Protein AF-A0AAA9ZYE4-F1 (afdb_monomer_lite)

Radius of gyration: 17.02 Å; chains: 1; bounding box: 36×36×62 Å

Foldseek 3Di:
DDPPPDDDDFAWAWEAEDEPDPLLDADRDTDTDGQQDDLVNVQLVSLVRCVVVVRPCRPVWRKFKDFPNHTDHGGNNVVCVVVVNDSHDYTYIYIDTPDDDPPPPPPPPDD

Structure (mmCIF, N/CA/C/O backbone):
data_AF-A0AAA9ZYE4-F1
#
_entry.id   AF-A0AAA9ZYE4-F1
#
loop_
_atom_site.group_PDB
_atom_site.id
_atom_site.type_symbol
_atom_site.label_atom_id
_atom_site.label_alt_id
_atom_site.label_comp_id
_atom_site.label_asym_id
_atom_site.label_entity_id
_atom_site.label_seq_id
_atom_site.pdbx_PDB_ins_code
_atom_site.Cartn_x
_atom_site.Cartn_y
_atom_site.Cartn_z
_atom_site.occupancy
_atom_site.B_iso_or_equiv
_atom_site.auth_seq_id
_atom_site.auth_comp_id
_atom_site.auth_asym_id
_atom_site.auth_atom_id
_atom_site.pdbx_PDB_model_num
ATOM 1 N N . MET A 1 1 ? 12.486 22.360 12.142 1.00 38.50 1 MET A N 1
ATOM 2 C CA . MET A 1 1 ? 11.360 22.235 11.194 1.00 38.50 1 MET A CA 1
ATOM 3 C C . MET A 1 1 ? 10.386 21.226 11.770 1.00 38.50 1 MET A C 1
ATOM 5 O O . MET A 1 1 ? 10.748 20.070 11.938 1.00 38.50 1 MET A O 1
ATOM 9 N N . SER A 1 2 ? 9.221 21.695 12.203 1.00 37.44 2 SER A N 1
ATOM 10 C CA . SER A 1 2 ? 8.264 20.922 12.996 1.00 37.44 2 SER A CA 1
ATOM 11 C C . SER A 1 2 ? 7.442 20.014 12.088 1.00 37.44 2 SER A C 1
ATOM 13 O O . SER A 1 2 ? 6.568 20.496 11.366 1.00 37.44 2 SER A O 1
ATOM 15 N N . LEU A 1 3 ? 7.706 18.707 12.114 1.00 44.75 3 LEU A N 1
ATOM 16 C CA . LEU A 1 3 ? 6.816 17.744 11.479 1.00 44.75 3 LEU A CA 1
ATOM 17 C C . LEU A 1 3 ? 5.575 17.616 12.369 1.00 44.75 3 LEU A C 1
ATOM 19 O O . LEU A 1 3 ? 5.619 17.039 13.454 1.00 44.75 3 LEU A O 1
ATOM 23 N N . LYS A 1 4 ? 4.486 18.255 11.941 1.00 36.88 4 LYS A N 1
ATOM 24 C CA . LYS A 1 4 ? 3.171 18.195 12.580 1.00 36.88 4 LYS A CA 1
ATOM 25 C C . LYS A 1 4 ? 2.631 16.764 12.507 1.00 36.88 4 LYS A C 1
ATOM 27 O O . LYS A 1 4 ? 1.947 16.411 11.552 1.00 36.88 4 LYS A O 1
ATOM 32 N N . ILE A 1 5 ? 2.909 15.952 13.520 1.00 45.00 5 ILE A N 1
ATOM 33 C CA . ILE A 1 5 ? 2.198 14.690 13.746 1.00 45.00 5 ILE A CA 1
ATOM 34 C C . ILE A 1 5 ? 0.881 15.071 14.436 1.00 45.00 5 ILE A C 1
ATOM 36 O O . ILE A 1 5 ? 0.835 15.257 15.649 1.00 45.00 5 ILE A O 1
ATOM 40 N N . THR A 1 6 ? -0.169 15.326 13.654 1.00 43.59 6 THR A N 1
ATOM 41 C CA . THR A 1 6 ? -1.481 15.756 14.170 1.00 43.59 6 THR A CA 1
ATOM 42 C C . THR A 1 6 ? -2.488 14.621 13.980 1.00 43.59 6 THR A C 1
ATOM 44 O O . THR A 1 6 ? -2.659 14.175 12.852 1.00 43.59 6 THR A O 1
ATOM 47 N N . GLY A 1 7 ? -3.152 14.207 15.071 1.00 42.19 7 GLY A N 1
ATOM 48 C CA . GLY A 1 7 ? -4.237 13.203 15.140 1.00 42.19 7 GLY A CA 1
ATOM 49 C C . GLY A 1 7 ? -3.749 11.888 15.759 1.00 42.19 7 GLY A C 1
ATOM 50 O O . GLY A 1 7 ? -3.116 11.093 15.086 1.00 42.19 7 GLY A O 1
ATOM 51 N N . LYS A 1 8 ? -3.760 11.671 17.082 1.00 41.47 8 LYS A N 1
ATOM 52 C CA . LYS A 1 8 ? -4.885 11.495 18.027 1.00 41.47 8 LYS A CA 1
ATOM 53 C C . LYS A 1 8 ? -5.878 10.408 17.572 1.00 41.47 8 LYS A C 1
ATOM 55 O O . LYS A 1 8 ? -6.878 10.712 16.940 1.00 41.47 8 LYS A O 1
ATOM 60 N N . SER A 1 9 ? -5.565 9.170 17.973 1.00 47.56 9 SER A N 1
ATOM 61 C CA . SER A 1 9 ? -6.442 7.987 18.010 1.00 47.56 9 SER A CA 1
ATOM 62 C C . SER A 1 9 ? -6.954 7.483 16.658 1.00 47.56 9 SER A C 1
ATOM 64 O O . SER A 1 9 ? -8.139 7.577 16.364 1.00 47.56 9 SER A O 1
ATOM 66 N N . GLU A 1 10 ? -6.080 6.886 15.856 1.00 58.47 10 GLU A N 1
ATOM 67 C CA . GLU A 1 10 ? -6.492 6.116 14.679 1.00 58.47 10 GLU A CA 1
ATOM 68 C C . GLU A 1 10 ? -6.003 4.682 14.885 1.00 58.47 10 GLU A C 1
ATOM 70 O O . GLU A 1 10 ? -4.811 4.463 15.105 1.00 58.47 10 GLU A O 1
ATOM 75 N N . GLY A 1 11 ? -6.945 3.736 14.949 1.00 70.75 11 GLY A N 1
ATOM 76 C CA . GLY A 1 11 ? -6.707 2.344 15.333 1.00 70.75 11 GLY A CA 1
ATOM 77 C C . GLY A 1 11 ? -5.622 1.645 14.509 1.00 70.75 11 GLY A C 1
ATOM 78 O O . GLY A 1 11 ? -5.205 2.109 13.444 1.00 70.75 11 GLY A O 1
ATOM 79 N N . GLN A 1 12 ? -5.144 0.516 15.026 1.00 78.19 12 GLN A N 1
ATOM 80 C CA . GLN A 1 12 ? -4.378 -0.432 14.220 1.00 78.19 12 GLN A CA 1
ATOM 81 C C . GLN A 1 12 ? -5.373 -1.276 13.429 1.00 78.19 12 GLN A C 1
ATOM 83 O O . GLN A 1 12 ? -6.395 -1.673 13.982 1.00 78.19 12 GLN A O 1
ATOM 88 N N . LEU A 1 13 ? -5.073 -1.527 12.162 1.00 83.44 13 LEU A N 1
ATOM 89 C CA . LEU A 1 13 ? -5.843 -2.427 11.313 1.00 83.44 13 LEU A CA 1
ATOM 90 C C . LEU A 1 13 ? -4.925 -3.507 10.759 1.00 83.44 13 LEU A C 1
ATOM 92 O O . LEU A 1 13 ? -3.716 -3.290 10.611 1.00 83.44 13 LEU A O 1
ATOM 96 N N . GLN A 1 14 ? -5.506 -4.667 10.478 1.00 86.69 14 GLN A N 1
ATOM 97 C CA . GLN A 1 14 ? -4.801 -5.744 9.802 1.00 86.69 14 GLN A CA 1
ATOM 98 C C . GLN A 1 14 ? -4.890 -5.520 8.298 1.00 86.69 14 GLN A C 1
ATOM 100 O O . GLN A 1 14 ? -5.966 -5.259 7.763 1.00 86.69 14 GLN A O 1
ATOM 105 N N . LEU A 1 15 ? -3.746 -5.602 7.631 1.00 86.81 15 LEU A N 1
ATOM 106 C CA . LEU A 1 15 ? -3.618 -5.404 6.200 1.00 86.81 15 LEU A CA 1
ATOM 107 C C . LEU A 1 15 ? -2.946 -6.625 5.568 1.00 86.81 15 LEU A C 1
ATOM 109 O O . LEU A 1 15 ? -1.884 -7.043 6.029 1.00 86.81 15 LEU A O 1
ATOM 113 N N . HIS A 1 16 ? -3.531 -7.158 4.501 1.00 90.06 16 HIS A N 1
ATOM 114 C CA . HIS A 1 16 ? -2.881 -8.142 3.640 1.00 90.06 16 HIS A CA 1
ATOM 115 C C . HIS A 1 16 ? -2.303 -7.450 2.414 1.00 90.06 16 HIS A C 1
ATOM 117 O O . HIS A 1 16 ? -2.999 -6.721 1.711 1.00 90.06 16 HIS A O 1
ATOM 123 N N . LEU A 1 17 ? -1.014 -7.675 2.171 1.00 90.50 17 LEU A N 1
ATOM 124 C CA . LEU A 1 17 ? -0.296 -7.125 1.029 1.00 90.50 17 LEU A CA 1
ATOM 125 C C . LEU A 1 17 ? -0.300 -8.155 -0.092 1.00 90.50 17 LEU A C 1
ATOM 127 O O . LEU A 1 17 ? 0.353 -9.188 0.016 1.00 90.50 17 LEU A O 1
ATOM 131 N N . HIS A 1 18 ? -0.993 -7.848 -1.182 1.00 90.44 18 HIS A N 1
ATOM 132 C CA . HIS A 1 18 ? -1.027 -8.702 -2.362 1.00 90.44 18 HIS A CA 1
ATOM 133 C C . HIS A 1 18 ? -0.335 -8.029 -3.545 1.00 90.44 18 HIS A C 1
ATOM 135 O O . HIS A 1 18 ? -0.461 -6.827 -3.756 1.00 90.44 18 HIS A O 1
ATOM 141 N N . THR A 1 19 ? 0.364 -8.796 -4.377 1.00 90.38 19 THR A N 1
ATOM 142 C CA . THR A 1 19 ? 0.850 -8.289 -5.661 1.00 90.38 19 THR A CA 1
ATOM 143 C C . THR A 1 19 ? 0.704 -9.329 -6.751 1.00 90.38 19 THR A C 1
ATOM 145 O O . THR A 1 19 ? 0.958 -10.517 -6.554 1.00 90.38 19 THR A O 1
ATOM 148 N N . LYS A 1 20 ? 0.375 -8.859 -7.954 1.00 89.00 20 LYS A N 1
ATOM 149 C CA . LYS A 1 20 ? 0.405 -9.686 -9.165 1.00 89.00 20 LYS A CA 1
ATOM 150 C C . LYS A 1 20 ? 1.834 -9.970 -9.643 1.00 89.00 20 LYS A C 1
ATOM 152 O O . LYS A 1 20 ? 2.058 -10.887 -10.434 1.00 89.00 20 LYS A O 1
ATOM 157 N N . GLN A 1 21 ? 2.814 -9.188 -9.190 1.00 87.56 21 GLN A N 1
ATOM 158 C CA . GLN A 1 21 ? 4.195 -9.283 -9.645 1.00 87.56 21 GLN A CA 1
ATOM 159 C C . GLN A 1 21 ? 4.999 -10.222 -8.751 1.00 87.56 21 GLN A C 1
ATOM 161 O O . GLN A 1 21 ? 5.509 -9.822 -7.710 1.00 87.56 21 GLN A O 1
ATOM 166 N N . LYS A 1 22 ? 5.178 -11.469 -9.193 1.00 85.75 22 LYS A N 1
ATOM 167 C CA . LYS A 1 22 ? 5.877 -12.506 -8.412 1.00 85.75 22 LYS A CA 1
ATOM 168 C C . LYS A 1 22 ? 7.295 -12.121 -7.973 1.00 85.75 22 LYS A C 1
ATOM 170 O O . LYS A 1 22 ? 7.735 -12.566 -6.923 1.00 85.75 22 LYS A O 1
ATOM 175 N N . GLN A 1 23 ? 7.992 -11.290 -8.749 1.00 84.75 23 GLN A N 1
ATOM 176 C CA . GLN A 1 23 ? 9.324 -10.779 -8.397 1.00 84.75 23 GLN A CA 1
ATOM 177 C C . GLN A 1 23 ? 9.310 -9.886 -7.144 1.00 84.75 23 GLN A C 1
ATOM 179 O O . GLN A 1 23 ? 10.269 -9.884 -6.378 1.00 84.75 23 GLN A O 1
ATOM 184 N N . PHE A 1 24 ? 8.193 -9.197 -6.898 1.00 86.88 24 PHE A N 1
ATOM 185 C CA . PHE A 1 24 ? 7.980 -8.345 -5.731 1.00 86.88 24 PHE A CA 1
ATOM 186 C C . PHE A 1 24 ? 7.064 -8.988 -4.693 1.00 86.88 24 PHE A C 1
ATOM 188 O O . PHE A 1 24 ? 6.538 -8.278 -3.839 1.00 86.88 24 PHE A O 1
ATOM 195 N N . ALA A 1 25 ? 6.826 -10.299 -4.770 1.00 88.25 25 ALA A N 1
ATOM 196 C CA . ALA A 1 25 ? 5.970 -10.989 -3.818 1.00 88.25 25 ALA A CA 1
ATOM 197 C C . ALA A 1 25 ? 6.579 -10.914 -2.412 1.00 88.25 25 ALA A C 1
ATOM 199 O O . ALA A 1 25 ? 7.690 -11.388 -2.180 1.00 88.25 25 ALA A O 1
ATOM 200 N N . VAL A 1 26 ? 5.842 -10.298 -1.489 1.00 88.06 26 VAL A N 1
ATOM 201 C CA . VAL A 1 26 ? 6.145 -10.315 -0.055 1.00 88.06 26 VAL A CA 1
ATOM 202 C C . VAL A 1 26 ? 5.417 -11.493 0.609 1.00 88.06 26 VAL A C 1
ATOM 204 O O . VAL A 1 26 ? 4.547 -12.103 -0.020 1.00 88.06 26 VAL A O 1
ATOM 207 N N . PRO A 1 27 ? 5.766 -11.857 1.855 1.00 86.19 27 PRO A N 1
ATOM 208 C CA . PRO A 1 27 ? 5.058 -12.902 2.583 1.00 86.19 27 PRO A CA 1
ATOM 209 C C . PRO A 1 27 ? 3.563 -12.586 2.715 1.00 86.19 27 PRO A C 1
ATOM 211 O O . PRO A 1 27 ? 3.194 -11.481 3.115 1.00 86.19 27 PRO A O 1
ATOM 214 N N . ASP A 1 28 ? 2.719 -13.575 2.422 1.00 85.50 28 ASP A N 1
ATOM 215 C CA . ASP A 1 28 ? 1.264 -13.502 2.591 1.00 85.50 28 ASP A CA 1
ATOM 216 C C . ASP A 1 28 ? 0.908 -13.653 4.076 1.00 85.50 28 ASP A C 1
ATOM 218 O O . ASP A 1 28 ? 0.562 -14.728 4.564 1.00 85.50 28 ASP A O 1
ATOM 222 N N . VAL A 1 29 ? 1.132 -12.584 4.837 1.00 87.56 29 VAL A N 1
ATOM 223 C CA . VAL A 1 29 ? 0.864 -12.534 6.276 1.00 87.56 29 VAL A CA 1
ATOM 224 C C . VAL A 1 29 ? 0.106 -11.255 6.630 1.00 87.56 29 VAL A C 1
ATOM 226 O O . VAL A 1 29 ? 0.295 -10.226 5.976 1.00 87.56 29 VAL A O 1
ATOM 229 N N . PRO A 1 30 ? -0.739 -11.280 7.674 1.00 87.25 30 PRO A N 1
ATOM 230 C CA . PRO A 1 30 ? -1.443 -10.088 8.119 1.00 87.25 30 PRO A CA 1
ATOM 231 C C . PRO A 1 30 ? -0.471 -9.124 8.805 1.00 87.25 30 PRO A C 1
ATOM 233 O O . PRO A 1 30 ? 0.117 -9.437 9.844 1.00 87.25 30 PRO A O 1
ATOM 236 N N . TYR A 1 31 ? -0.335 -7.921 8.251 1.00 86.81 31 TYR A N 1
ATOM 237 C CA . TYR A 1 31 ? 0.481 -6.852 8.815 1.00 86.81 31 TYR A CA 1
ATOM 238 C C . TYR A 1 31 ? -0.385 -5.885 9.621 1.00 86.81 31 TYR A C 1
ATOM 240 O O . TYR A 1 31 ? -1.296 -5.251 9.092 1.00 86.81 31 TYR A O 1
ATOM 248 N N . SER A 1 32 ? -0.075 -5.733 10.908 1.00 86.25 32 SER A N 1
ATOM 249 C CA . SER A 1 32 ? -0.723 -4.737 11.764 1.00 86.25 32 SER A CA 1
ATOM 250 C C . SER A 1 32 ? -0.091 -3.368 11.542 1.00 86.25 32 SER A C 1
ATOM 252 O O . SER A 1 32 ? 1.036 -3.113 11.973 1.00 86.25 32 SER A O 1
ATOM 254 N N . ILE A 1 33 ? -0.821 -2.471 10.884 1.00 84.88 33 ILE A N 1
ATOM 255 C CA . ILE A 1 33 ? -0.356 -1.114 10.593 1.00 84.88 33 ILE A CA 1
ATOM 256 C C . ILE A 1 33 ? -1.347 -0.075 11.106 1.00 84.88 33 ILE A C 1
ATOM 258 O O . ILE A 1 33 ? -2.501 -0.363 11.418 1.00 84.88 33 ILE A O 1
ATOM 262 N N . ARG A 1 34 ? -0.889 1.171 11.218 1.00 84.94 34 ARG A N 1
ATOM 263 C CA . ARG A 1 34 ? -1.769 2.272 11.621 1.00 84.94 34 ARG A CA 1
ATOM 264 C C . ARG A 1 34 ? -2.750 2.570 10.498 1.00 84.94 34 ARG A C 1
ATOM 266 O O . ARG A 1 34 ? -2.336 2.658 9.345 1.00 84.94 34 ARG A O 1
ATOM 273 N N . ALA A 1 35 ? -4.002 2.852 10.845 1.00 79.44 35 ALA A N 1
ATOM 274 C CA . ALA A 1 35 ? -4.991 3.289 9.870 1.00 79.44 35 ALA A CA 1
ATOM 275 C C . ALA A 1 35 ? -4.494 4.484 9.043 1.00 79.44 35 ALA A C 1
ATOM 277 O O . ALA A 1 35 ? -4.575 4.467 7.826 1.00 79.44 35 ALA A O 1
ATOM 278 N N . ASN A 1 36 ? -3.862 5.481 9.657 1.00 80.00 36 ASN A N 1
ATOM 279 C CA . ASN A 1 36 ? -3.367 6.669 8.952 1.00 80.00 36 ASN A CA 1
ATOM 280 C C . ASN A 1 36 ? -2.029 6.469 8.210 1.00 80.00 36 ASN A C 1
ATOM 282 O O . ASN A 1 36 ? -1.276 7.421 7.984 1.00 80.00 36 ASN A O 1
ATOM 286 N N . VAL A 1 37 ? -1.678 5.229 7.866 1.00 85.75 37 VAL A N 1
ATOM 287 C CA . VAL A 1 37 ? -0.497 4.966 7.049 1.00 85.75 37 VAL A CA 1
ATOM 288 C C . VAL A 1 37 ? -0.647 5.665 5.692 1.00 85.75 37 VAL A C 1
ATOM 290 O O . VAL A 1 37 ? -1.711 5.671 5.068 1.00 85.75 37 VAL A O 1
ATOM 293 N N . SER A 1 38 ? 0.430 6.305 5.249 1.00 85.75 38 SER A N 1
ATOM 294 C CA . SER A 1 38 ? 0.498 6.950 3.939 1.00 85.75 38 SER A CA 1
ATOM 295 C C . SER A 1 38 ? 1.170 6.025 2.928 1.00 85.75 38 SER A C 1
ATOM 297 O O . SER A 1 38 ? 2.004 5.207 3.309 1.00 85.75 38 SER A O 1
ATOM 299 N N . ASN A 1 39 ? 0.911 6.231 1.635 1.00 85.94 39 ASN A N 1
ATOM 300 C CA . ASN A 1 39 ? 1.563 5.478 0.552 1.00 85.94 39 ASN A CA 1
ATOM 301 C C . ASN A 1 39 ? 3.092 5.457 0.671 1.00 85.94 39 ASN A C 1
ATOM 303 O O . ASN A 1 39 ? 3.720 4.443 0.404 1.00 85.94 39 ASN A O 1
ATOM 307 N N . LYS A 1 40 ? 3.701 6.553 1.145 1.00 85.81 40 LYS A N 1
ATOM 308 C CA . LYS A 1 40 ? 5.148 6.610 1.396 1.00 85.81 40 LYS A CA 1
ATOM 309 C C . LYS A 1 40 ? 5.613 5.594 2.440 1.00 85.81 40 LYS A C 1
ATOM 311 O O . LYS A 1 40 ? 6.609 4.920 2.217 1.00 85.81 40 LYS A O 1
ATOM 316 N N . GLU A 1 41 ? 4.899 5.481 3.555 1.00 87.94 41 GLU A N 1
ATOM 317 C CA . GLU A 1 41 ? 5.235 4.542 4.633 1.00 87.94 41 GLU A CA 1
ATOM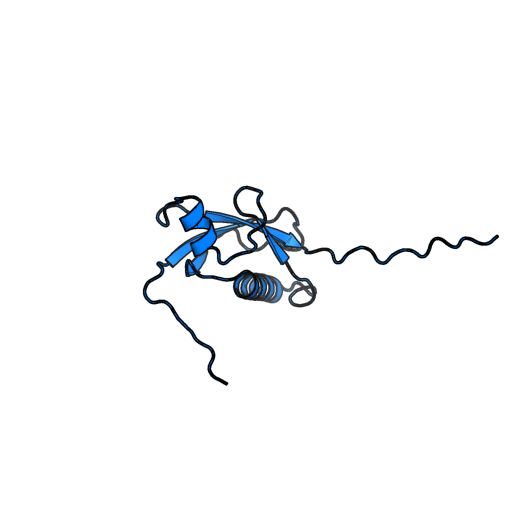 318 C C . GLU A 1 41 ? 5.039 3.094 4.169 1.00 87.94 41 GLU A C 1
ATOM 320 O O . GLU A 1 41 ? 5.903 2.251 4.399 1.00 87.94 41 GLU A O 1
ATOM 325 N N . LEU A 1 42 ? 3.946 2.817 3.448 1.00 88.50 42 LEU A N 1
ATOM 326 C CA . LEU A 1 42 ? 3.707 1.509 2.832 1.00 88.50 42 LEU A CA 1
ATOM 327 C C . LEU A 1 42 ? 4.810 1.153 1.826 1.00 88.50 42 LEU A C 1
ATOM 329 O O . LEU A 1 42 ? 5.311 0.033 1.830 1.00 88.50 42 LEU A O 1
ATOM 333 N N . ASN A 1 43 ? 5.244 2.114 1.010 1.00 89.50 43 ASN A N 1
ATOM 334 C CA . ASN A 1 43 ? 6.332 1.923 0.056 1.00 89.50 43 ASN A CA 1
ATOM 335 C C . ASN A 1 43 ? 7.655 1.602 0.762 1.00 89.50 43 ASN A C 1
ATOM 337 O O . ASN A 1 43 ? 8.388 0.719 0.324 1.00 89.50 43 ASN A O 1
ATOM 341 N N . VAL A 1 44 ? 7.962 2.278 1.872 1.00 89.69 44 VAL A N 1
ATOM 342 C CA . VAL A 1 44 ? 9.142 1.967 2.696 1.00 89.69 44 VAL A CA 1
ATOM 343 C C . VAL A 1 44 ? 9.037 0.564 3.300 1.00 89.69 44 VAL A C 1
ATOM 345 O O . VAL A 1 44 ? 10.033 -0.162 3.322 1.00 89.69 44 VAL A O 1
ATOM 348 N N . LEU A 1 45 ? 7.846 0.161 3.750 1.00 89.44 45 LEU A N 1
ATOM 349 C CA . LEU A 1 45 ? 7.593 -1.171 4.298 1.00 89.44 45 LEU A CA 1
ATOM 350 C C . LEU A 1 45 ? 7.804 -2.260 3.240 1.00 89.44 45 LEU A C 1
ATOM 352 O O . LEU A 1 45 ? 8.603 -3.164 3.469 1.00 89.44 45 LEU A O 1
ATOM 356 N N . ILE A 1 46 ? 7.190 -2.132 2.060 1.00 89.31 46 ILE A N 1
ATOM 357 C CA . ILE A 1 46 ? 7.392 -3.060 0.937 1.00 89.31 46 ILE A CA 1
ATOM 358 C C . ILE A 1 46 ? 8.866 -3.136 0.554 1.00 89.31 46 ILE A C 1
ATOM 360 O O . ILE A 1 46 ? 9.428 -4.223 0.480 1.00 89.31 46 ILE A O 1
ATOM 364 N N . ASN A 1 47 ? 9.530 -1.994 0.384 1.00 89.88 47 ASN A N 1
ATOM 365 C CA . ASN A 1 47 ? 10.947 -1.979 0.039 1.00 89.88 47 ASN A CA 1
ATOM 366 C C . ASN A 1 47 ? 11.820 -2.636 1.117 1.00 89.88 47 ASN A C 1
ATOM 368 O O . ASN A 1 47 ? 12.799 -3.301 0.792 1.00 89.88 47 ASN A O 1
ATOM 372 N N . THR A 1 48 ? 11.458 -2.513 2.392 1.00 89.38 48 THR A N 1
ATOM 373 C CA . THR A 1 48 ? 12.159 -3.200 3.484 1.00 89.38 48 THR A CA 1
ATOM 374 C C . THR A 1 48 ? 11.955 -4.714 3.409 1.00 89.38 48 THR A C 1
ATOM 376 O O . THR A 1 48 ? 12.932 -5.452 3.501 1.00 89.38 48 THR A O 1
ATOM 379 N N . LEU A 1 49 ? 10.724 -5.179 3.168 1.00 89.31 49 LEU A N 1
ATOM 380 C CA . LEU A 1 49 ? 10.402 -6.603 3.003 1.00 89.31 49 LEU A CA 1
ATOM 381 C C . LEU A 1 49 ? 11.103 -7.216 1.783 1.00 89.31 49 LEU A C 1
ATOM 383 O O . LEU A 1 49 ? 11.649 -8.316 1.855 1.00 89.31 49 LEU A O 1
ATOM 387 N N . LEU A 1 50 ? 11.141 -6.488 0.667 1.00 89.62 50 LEU A N 1
ATOM 388 C CA . LEU A 1 50 ? 11.858 -6.898 -0.538 1.00 89.62 50 LEU A CA 1
ATOM 389 C C . LEU A 1 50 ? 13.362 -6.983 -0.282 1.00 89.62 50 LEU A C 1
ATOM 391 O O . LEU A 1 50 ? 13.999 -7.959 -0.674 1.00 89.62 50 LEU A O 1
ATOM 395 N N . LYS A 1 51 ? 13.929 -5.990 0.408 1.00 88.75 51 LYS A N 1
ATOM 396 C CA . LYS A 1 51 ? 15.349 -5.980 0.762 1.00 88.75 51 LYS A CA 1
ATOM 397 C C . LYS A 1 51 ? 15.715 -7.166 1.651 1.00 88.75 51 LYS A C 1
ATOM 399 O O . LYS A 1 51 ? 16.748 -7.786 1.418 1.00 88.75 51 LYS A O 1
ATOM 404 N N . ASP A 1 52 ? 14.870 -7.483 2.628 1.00 87.81 52 ASP A N 1
ATOM 405 C CA . ASP A 1 52 ? 15.027 -8.653 3.500 1.00 87.81 52 ASP A CA 1
ATOM 406 C C . ASP A 1 52 ? 14.957 -9.966 2.702 1.00 87.81 52 ASP A C 1
ATOM 408 O O . ASP A 1 52 ? 15.767 -10.868 2.893 1.00 87.81 52 ASP A O 1
ATOM 412 N N . SER A 1 53 ? 14.083 -10.008 1.693 1.00 85.06 53 SER A N 1
ATOM 413 C CA . SER A 1 53 ? 13.961 -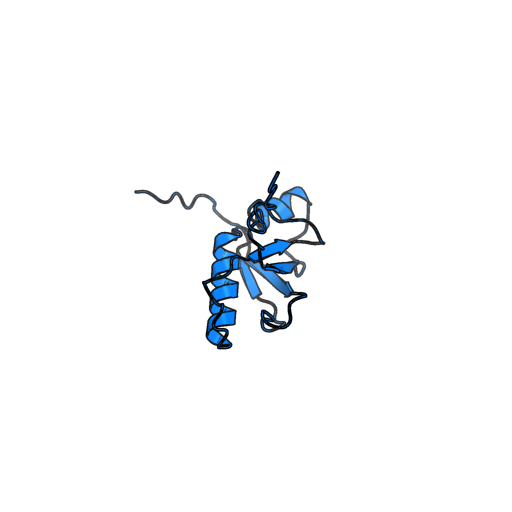11.126 0.746 1.00 85.06 53 SER A CA 1
ATOM 414 C C . SER A 1 53 ? 15.124 -11.228 -0.259 1.00 85.06 53 SER A C 1
ATOM 416 O O . SER A 1 53 ? 15.137 -12.132 -1.092 1.00 85.06 53 SER A O 1
ATOM 418 N N . GLY A 1 54 ? 16.095 -10.306 -0.230 1.00 83.44 54 GLY A N 1
ATOM 419 C CA . GLY A 1 54 ? 17.235 -10.281 -1.153 1.00 83.44 54 GLY A CA 1
ATOM 420 C C . GLY A 1 54 ? 16.935 -9.690 -2.538 1.00 83.44 54 GLY A C 1
ATOM 421 O O . GLY A 1 54 ? 17.730 -9.864 -3.464 1.00 83.44 54 GLY A O 1
ATOM 422 N N . ASN A 1 55 ? 15.817 -8.976 -2.706 1.00 85.00 55 ASN A N 1
ATOM 423 C CA . ASN A 1 55 ? 15.483 -8.313 -3.967 1.00 85.00 55 ASN A CA 1
ATOM 424 C C . ASN A 1 55 ? 16.388 -7.092 -4.201 1.00 85.00 55 ASN A C 1
ATOM 426 O O . ASN A 1 55 ? 16.382 -6.133 -3.431 1.00 85.00 55 ASN A O 1
ATOM 430 N N . SER A 1 56 ? 17.135 -7.098 -5.308 1.00 80.62 56 SER A N 1
ATOM 431 C CA . SER A 1 56 ? 18.067 -6.013 -5.676 1.00 80.62 56 SER A CA 1
ATOM 432 C C . SER A 1 56 ? 17.376 -4.728 -6.154 1.00 80.62 56 SER A C 1
ATOM 434 O O . SER A 1 56 ? 18.014 -3.679 -6.255 1.00 80.62 56 SER A O 1
ATOM 436 N N . GLU A 1 57 ? 16.079 -4.814 -6.440 1.00 78.94 57 GLU A N 1
ATOM 437 C CA . GLU A 1 57 ? 15.226 -3.698 -6.860 1.00 78.94 57 GLU A CA 1
ATOM 438 C C . GLU A 1 57 ? 14.616 -2.951 -5.663 1.00 78.94 57 GLU A C 1
ATOM 440 O O . GLU A 1 57 ? 14.072 -1.857 -5.812 1.00 78.94 57 GLU A O 1
ATOM 445 N N . ALA A 1 58 ? 14.757 -3.505 -4.455 1.00 78.88 58 ALA A N 1
ATOM 446 C CA . ALA A 1 58 ? 14.286 -2.890 -3.227 1.00 78.88 58 ALA A CA 1
ATOM 447 C C . ALA A 1 58 ? 14.898 -1.491 -3.027 1.00 78.88 58 ALA A C 1
ATOM 449 O O . ALA A 1 58 ? 16.111 -1.326 -2.882 1.00 78.88 58 ALA A O 1
ATOM 450 N N . GLY A 1 59 ? 14.043 -0.472 -3.000 1.00 75.88 59 GLY A N 1
ATOM 451 C CA . GLY A 1 59 ? 14.391 0.938 -2.844 1.00 75.88 59 GLY A CA 1
ATOM 452 C C . GLY A 1 59 ? 14.707 1.669 -4.151 1.00 75.88 59 GLY A C 1
ATOM 453 O O . GLY A 1 59 ? 14.973 2.867 -4.101 1.00 75.88 59 GLY A O 1
ATOM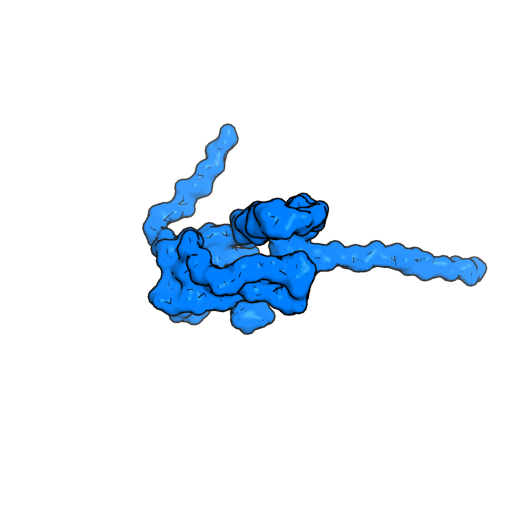 454 N N . LYS A 1 60 ? 14.680 0.983 -5.302 1.00 80.25 60 LYS A N 1
ATOM 455 C CA . LYS A 1 60 ? 14.828 1.604 -6.631 1.00 80.25 60 LYS A CA 1
ATOM 456 C C . LYS A 1 60 ? 13.491 1.861 -7.311 1.00 80.25 60 LYS A C 1
ATOM 458 O O . LYS A 1 60 ? 13.371 2.816 -8.071 1.00 80.25 60 LYS A O 1
ATOM 463 N N . VAL A 1 61 ? 12.514 1.005 -7.033 1.00 82.38 61 VAL A N 1
ATOM 464 C CA . VAL A 1 61 ? 11.160 1.101 -7.570 1.00 82.38 61 VAL A CA 1
ATOM 465 C C . VAL A 1 61 ? 10.219 1.722 -6.542 1.00 82.38 61 VAL A C 1
ATOM 467 O O . VAL A 1 61 ? 10.307 1.465 -5.336 1.00 82.38 61 VAL A O 1
ATOM 470 N N . GLU A 1 62 ? 9.317 2.569 -7.028 1.00 85.50 62 GLU A N 1
ATOM 471 C CA . GLU A 1 62 ? 8.163 3.003 -6.250 1.00 85.50 62 GLU A CA 1
ATOM 472 C C . GLU A 1 62 ? 6.999 2.054 -6.516 1.00 85.50 62 GLU A C 1
ATOM 474 O O . GLU A 1 62 ? 6.849 1.527 -7.617 1.00 85.50 62 GLU A O 1
ATOM 479 N N . PHE A 1 63 ? 6.169 1.847 -5.504 1.00 88.88 63 PHE A N 1
ATOM 480 C CA . PHE A 1 63 ? 4.959 1.053 -5.613 1.00 88.88 63 PHE A CA 1
ATOM 481 C C . PHE A 1 63 ? 3.733 1.945 -5.451 1.00 88.88 63 PHE A C 1
ATOM 483 O O . PHE A 1 63 ? 3.680 2.810 -4.573 1.00 88.88 63 PHE A O 1
ATOM 490 N N . ASP A 1 64 ? 2.740 1.715 -6.302 1.00 89.44 64 ASP A N 1
ATOM 491 C CA . ASP A 1 64 ? 1.396 2.241 -6.122 1.00 89.44 64 ASP A CA 1
ATOM 492 C C . ASP A 1 64 ? 0.536 1.215 -5.385 1.00 89.44 64 ASP A C 1
ATOM 494 O O . ASP A 1 64 ? 0.700 0.004 -5.545 1.00 89.44 64 ASP A O 1
ATOM 498 N N . PHE A 1 65 ? -0.392 1.723 -4.578 1.00 90.25 65 PHE A N 1
ATOM 499 C CA . PHE A 1 65 ? -1.277 0.922 -3.742 1.00 90.25 65 PHE A CA 1
ATOM 500 C C . PHE A 1 65 ? -2.709 1.044 -4.239 1.00 90.25 65 PHE A C 1
ATOM 502 O O . PHE A 1 65 ? -3.198 2.145 -4.507 1.00 90.25 65 PHE A O 1
ATOM 509 N N . LEU A 1 66 ? -3.381 -0.093 -4.337 1.00 89.19 66 LEU A N 1
ATOM 510 C CA . LEU A 1 66 ? -4.756 -0.230 -4.761 1.00 89.19 66 LEU A CA 1
ATOM 511 C C . LEU A 1 66 ? -5.543 -0.962 -3.682 1.00 89.19 66 LEU A C 1
ATOM 513 O O . LEU A 1 66 ? -5.169 -2.0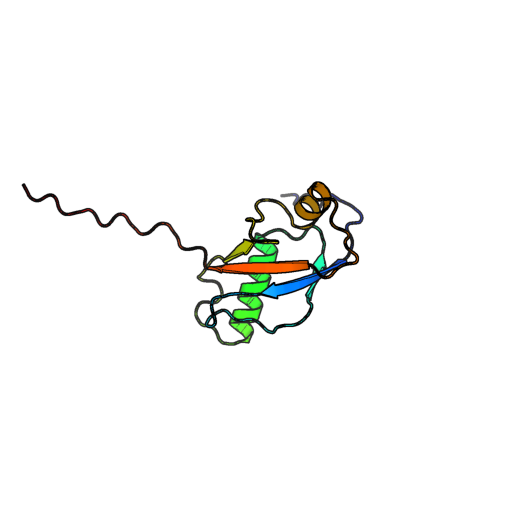46 -3.246 1.00 89.19 66 LEU A O 1
ATOM 517 N N . LEU A 1 67 ? -6.664 -0.385 -3.278 1.00 85.94 67 LEU A N 1
ATOM 518 C CA . LEU A 1 67 ? -7.602 -1.000 -2.352 1.00 85.94 67 LEU A CA 1
ATOM 519 C C . LEU A 1 67 ? -8.871 -1.328 -3.128 1.00 85.94 67 LEU A C 1
ATOM 521 O O . LEU A 1 67 ? -9.451 -0.444 -3.756 1.00 85.94 67 LEU A O 1
ATOM 525 N N . ASN A 1 68 ? -9.282 -2.599 -3.135 1.00 82.38 68 ASN A N 1
ATOM 526 C CA . ASN A 1 68 ? -10.426 -3.078 -3.927 1.00 82.38 68 ASN A CA 1
ATOM 527 C C . ASN A 1 68 ? -10.371 -2.661 -5.416 1.00 82.38 68 ASN A C 1
ATOM 529 O O . ASN A 1 68 ? -11.395 -2.363 -6.028 1.00 82.38 68 ASN A O 1
ATOM 533 N N . GLY A 1 69 ? -9.166 -2.602 -5.997 1.00 83.19 69 GLY A N 1
ATOM 534 C CA . GLY A 1 69 ? -8.945 -2.191 -7.389 1.00 83.19 69 GLY A CA 1
ATOM 535 C C . GLY A 1 69 ? -8.913 -0.676 -7.635 1.00 83.19 69 GLY A C 1
ATOM 536 O O . GLY A 1 69 ? -8.822 -0.258 -8.788 1.00 83.19 69 GLY A O 1
ATOM 537 N N . GLU A 1 70 ? -8.951 0.157 -6.591 1.00 85.69 70 GLU A N 1
ATOM 538 C CA . GLU A 1 70 ? -8.875 1.615 -6.710 1.00 85.69 70 GLU A CA 1
ATOM 539 C C . GLU A 1 70 ? -7.582 2.177 -6.113 1.00 85.69 70 GLU A C 1
ATOM 541 O O . GLU A 1 70 ? -7.194 1.825 -5.003 1.00 85.69 70 GLU A O 1
ATOM 546 N N . PHE A 1 71 ? -6.921 3.090 -6.833 1.00 86.56 71 PHE A N 1
ATOM 547 C CA . PHE A 1 71 ? -5.678 3.711 -6.374 1.00 86.56 71 PHE A CA 1
ATOM 548 C C . PHE A 1 71 ? -5.878 4.550 -5.111 1.00 86.56 71 PHE A C 1
ATOM 550 O O . PHE A 1 71 ? -6.586 5.564 -5.104 1.00 86.56 71 PHE A O 1
ATOM 557 N N . VAL A 1 72 ? -5.147 4.188 -4.063 1.00 86.00 72 VAL A N 1
ATOM 558 C CA . VAL A 1 72 ? -5.147 4.883 -2.782 1.00 86.00 72 VAL A CA 1
ATOM 559 C C . VAL A 1 72 ? -4.273 6.131 -2.904 1.00 86.00 72 VAL A C 1
ATOM 561 O O . VAL A 1 72 ? -3.059 6.090 -2.754 1.00 86.00 72 VAL A O 1
ATOM 564 N N . LYS A 1 73 ? -4.873 7.288 -3.204 1.00 83.19 73 LYS A N 1
ATOM 565 C CA . LYS A 1 73 ? -4.142 8.575 -3.307 1.00 83.19 73 LYS A CA 1
ATOM 566 C C . LYS A 1 73 ? -4.020 9.332 -1.982 1.00 83.19 73 LYS A C 1
ATOM 568 O O . LYS A 1 73 ? -3.246 10.281 -1.877 1.00 83.19 73 LYS A O 1
ATOM 573 N N . ILE A 1 74 ? -4.802 8.930 -0.989 1.00 83.88 74 ILE A N 1
ATOM 574 C CA . ILE A 1 74 ? -4.905 9.541 0.341 1.00 83.88 74 ILE A CA 1
ATOM 575 C C . ILE A 1 74 ? -4.499 8.512 1.408 1.00 83.88 74 ILE A C 1
ATOM 577 O O . ILE A 1 74 ? -4.387 7.337 1.080 1.00 83.88 74 ILE A O 1
ATOM 581 N N . PRO A 1 75 ? -4.269 8.902 2.674 1.00 83.62 75 PRO A N 1
ATOM 582 C CA . PRO A 1 75 ? -3.956 7.942 3.730 1.00 83.62 75 PRO A CA 1
ATOM 583 C C . PRO A 1 75 ? -5.037 6.865 3.848 1.00 83.62 75 PRO A C 1
ATOM 585 O O . PRO A 1 75 ? -6.228 7.182 3.758 1.00 83.62 75 PRO A O 1
ATOM 588 N N . LEU A 1 76 ? -4.623 5.619 4.084 1.00 82.62 76 LEU A N 1
ATOM 589 C CA . LEU A 1 76 ? -5.501 4.446 4.050 1.00 82.62 76 LEU A CA 1
ATOM 590 C C . LEU A 1 76 ? -6.730 4.626 4.955 1.00 82.62 76 LEU A C 1
ATOM 592 O O . LEU A 1 76 ? -7.857 4.409 4.537 1.00 82.62 76 LEU A O 1
ATOM 596 N N . GLY A 1 77 ? -6.530 5.130 6.167 1.00 79.31 77 GLY A N 1
ATOM 597 C CA . GLY A 1 77 ? -7.580 5.342 7.160 1.00 79.31 77 GLY A CA 1
ATOM 598 C C . GLY A 1 77 ? -8.594 6.392 6.732 1.00 79.31 77 GLY A C 1
ATOM 599 O O . GLY A 1 77 ? -9.777 6.259 7.030 1.00 79.31 77 GLY A O 1
ATOM 600 N N . ARG A 1 78 ? -8.162 7.401 5.966 1.00 81.94 78 ARG A N 1
ATOM 601 C CA . ARG A 1 78 ? -9.078 8.372 5.364 1.00 81.94 78 ARG A CA 1
ATOM 602 C C . ARG A 1 78 ? -9.878 7.728 4.236 1.00 81.94 78 ARG A C 1
ATOM 604 O O . ARG A 1 78 ? -11.086 7.916 4.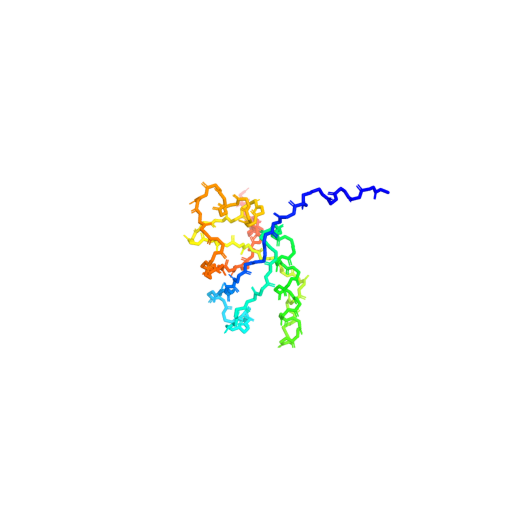196 1.00 81.94 78 ARG A O 1
ATOM 611 N N . HIS A 1 79 ? -9.221 6.942 3.384 1.00 83.44 79 HIS A N 1
ATOM 612 C CA . HIS A 1 79 ? -9.875 6.211 2.299 1.00 83.44 79 HIS A CA 1
ATOM 613 C C . HIS A 1 79 ? -10.936 5.230 2.821 1.00 83.44 79 HIS A C 1
ATOM 615 O O . HIS A 1 79 ? -12.070 5.242 2.353 1.00 83.44 79 HIS A O 1
ATOM 621 N N . LEU A 1 80 ? -10.597 4.451 3.853 1.00 81.19 80 LEU A N 1
ATOM 622 C CA . LEU A 1 80 ? -11.512 3.537 4.540 1.00 81.19 80 LEU A CA 1
ATOM 623 C C . LEU A 1 80 ? -12.689 4.288 5.173 1.00 81.19 80 LEU A C 1
ATOM 625 O O . LEU A 1 80 ? -13.835 3.881 5.014 1.00 81.19 80 LEU A O 1
ATOM 629 N N . LYS A 1 81 ? -12.422 5.422 5.833 1.00 81.75 81 LYS A N 1
ATOM 630 C CA . LYS A 1 81 ? -13.455 6.247 6.471 1.00 81.75 81 LYS A CA 1
ATOM 631 C C . LYS A 1 81 ? -14.431 6.866 5.469 1.00 81.75 81 LYS A C 1
ATOM 633 O O . LYS A 1 81 ? -15.617 6.931 5.764 1.00 81.75 81 LYS A O 1
ATOM 638 N N . GLU A 1 82 ? -13.958 7.314 4.306 1.00 82.88 82 GLU A N 1
ATOM 639 C CA . GLU A 1 82 ? -14.828 7.833 3.236 1.00 82.88 82 GLU A CA 1
ATOM 640 C C . GLU A 1 82 ? -15.693 6.742 2.594 1.00 82.88 82 GLU A C 1
ATOM 642 O O . GLU A 1 82 ? -16.740 7.041 2.028 1.00 82.88 82 GLU A O 1
ATOM 647 N N . ARG A 1 83 ? -15.266 5.481 2.703 1.00 77.56 83 ARG A N 1
ATOM 648 C CA . ARG A 1 83 ? -15.975 4.296 2.208 1.00 77.56 83 ARG A CA 1
ATOM 649 C C . ARG A 1 83 ? -16.799 3.589 3.293 1.00 77.56 83 ARG A C 1
ATOM 651 O O . ARG A 1 83 ? -17.376 2.548 3.002 1.00 77.56 83 ARG A O 1
ATOM 658 N N . GLU A 1 84 ? -16.822 4.123 4.519 1.00 74.00 84 GLU A N 1
ATOM 659 C CA . GLU A 1 84 ? -17.445 3.508 5.704 1.00 74.00 84 GLU A CA 1
ATOM 660 C C . GLU A 1 84 ? -17.006 2.047 5.941 1.00 74.00 84 GLU A C 1
ATOM 662 O O . GLU A 1 84 ? -17.768 1.218 6.430 1.00 74.00 84 GLU A O 1
ATOM 667 N N . ILE A 1 85 ? -15.753 1.725 5.601 1.00 71.69 85 ILE A N 1
ATOM 668 C CA . ILE A 1 85 ? -15.177 0.393 5.808 1.00 71.69 85 ILE A CA 1
ATOM 669 C C . ILE A 1 85 ? -14.721 0.276 7.266 1.00 71.69 85 ILE A C 1
ATOM 671 O O . ILE A 1 85 ? -13.914 1.082 7.742 1.00 71.69 85 ILE A O 1
ATOM 675 N N . SER A 1 86 ? -15.229 -0.734 7.974 1.00 67.44 86 SER A N 1
ATOM 676 C CA . SER A 1 86 ? -14.855 -1.012 9.362 1.00 67.44 86 SER A CA 1
ATOM 677 C C . SER A 1 86 ? -13.399 -1.466 9.481 1.00 67.44 86 SER A C 1
ATOM 679 O O . SER A 1 86 ? -12.945 -2.343 8.754 1.00 67.44 86 SER A O 1
ATOM 681 N N . PHE A 1 87 ? -12.689 -0.926 10.474 1.00 66.81 87 PHE A N 1
ATOM 682 C CA . PHE A 1 87 ? -11.313 -1.319 10.825 1.00 66.81 87 PHE A CA 1
ATOM 683 C C . PHE A 1 87 ? -11.199 -2.72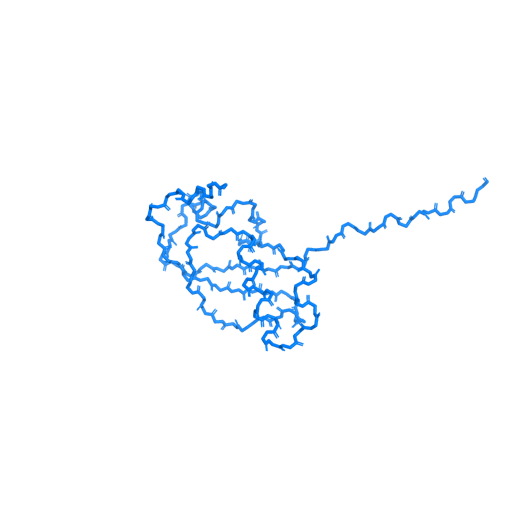2 11.445 1.00 66.81 87 PHE A C 1
ATOM 685 O O . PHE A 1 87 ? -10.093 -3.175 11.725 1.00 66.81 87 PHE A O 1
ATOM 692 N N . GLU A 1 88 ? -12.334 -3.363 11.724 1.00 66.94 88 GLU A N 1
ATOM 693 C CA . GLU A 1 88 ? -12.415 -4.714 12.286 1.00 66.94 88 GLU A CA 1
ATOM 694 C C . GLU A 1 88 ? -12.111 -5.798 11.247 1.00 66.94 88 GLU A C 1
ATOM 696 O O . GLU A 1 88 ? -11.737 -6.906 11.624 1.00 66.94 88 GLU A O 1
ATOM 701 N N . ASP A 1 89 ? -12.252 -5.480 9.958 1.00 69.25 89 ASP A N 1
ATOM 702 C CA . ASP A 1 89 ? -12.006 -6.419 8.869 1.00 69.25 89 ASP A CA 1
ATOM 703 C C . ASP A 1 89 ? -10.571 -6.306 8.337 1.00 69.25 89 ASP A C 1
ATOM 705 O O . ASP A 1 89 ? -9.913 -5.264 8.455 1.00 69.25 89 ASP A O 1
ATOM 709 N N . THR A 1 90 ? -10.062 -7.399 7.768 1.00 80.94 90 THR A N 1
ATOM 710 C CA . THR A 1 90 ? -8.702 -7.414 7.234 1.00 80.94 90 THR A CA 1
ATOM 711 C C . THR A 1 90 ? -8.690 -6.770 5.859 1.00 80.94 90 THR A C 1
ATOM 713 O O . THR A 1 90 ? -9.300 -7.263 4.917 1.00 80.94 90 THR A O 1
ATOM 716 N N . VAL A 1 91 ? -7.956 -5.671 5.725 1.00 85.00 91 VAL A N 1
ATOM 717 C CA . VAL A 1 91 ? -7.938 -4.890 4.490 1.00 85.00 91 VAL A CA 1
ATOM 718 C C . VAL A 1 91 ? -6.975 -5.517 3.491 1.00 85.00 91 VAL A C 1
ATOM 720 O O . VAL A 1 91 ? -5.766 -5.558 3.720 1.00 85.00 91 VAL A O 1
ATOM 723 N N . GLU A 1 92 ? -7.497 -5.959 2.354 1.00 88.12 92 GLU A N 1
ATOM 724 C CA . GLU A 1 92 ? -6.679 -6.402 1.229 1.00 88.12 92 GLU A CA 1
ATOM 725 C C . GLU A 1 92 ? -6.174 -5.192 0.440 1.00 88.12 92 GLU A C 1
ATOM 727 O O . GLU A 1 92 ? -6.943 -4.407 -0.124 1.00 88.12 92 GLU A O 1
ATOM 732 N N . LEU A 1 93 ? -4.855 -5.034 0.411 1.00 89.50 93 LEU A N 1
ATOM 733 C CA . LEU A 1 93 ? -4.183 -3.970 -0.309 1.00 89.50 93 LEU A CA 1
ATOM 734 C C . LEU A 1 93 ? -3.287 -4.571 -1.380 1.00 89.50 93 LEU A C 1
ATOM 736 O O . LEU A 1 93 ? -2.276 -5.218 -1.100 1.00 89.50 93 LEU A O 1
ATOM 740 N N . GLU A 1 94 ? -3.652 -4.314 -2.625 1.00 91.75 94 GLU A N 1
ATOM 741 C CA . GLU A 1 94 ? -2.843 -4.677 -3.771 1.00 91.75 94 GLU A CA 1
ATOM 742 C C . GLU A 1 94 ? -1.752 -3.620 -3.984 1.00 91.75 94 GLU A C 1
ATOM 744 O O . GLU A 1 94 ? -2.024 -2.423 -3.955 1.00 91.75 94 GLU A O 1
ATOM 749 N N . TYR A 1 95 ? -0.509 -4.038 -4.209 1.00 90.75 95 TYR A N 1
ATOM 750 C CA . TYR A 1 95 ? 0.580 -3.141 -4.587 1.00 90.75 95 TYR A CA 1
ATOM 751 C C . TYR A 1 95 ? 1.185 -3.551 -5.926 1.00 90.75 95 TYR A C 1
ATOM 753 O O . TYR A 1 95 ? 1.362 -4.734 -6.242 1.00 90.75 95 TYR A O 1
ATOM 761 N N . VAL A 1 96 ? 1.511 -2.550 -6.736 1.00 89.69 96 VAL A N 1
ATOM 762 C CA . VAL A 1 96 ? 2.055 -2.722 -8.085 1.00 89.69 96 VAL A CA 1
ATOM 763 C C . VAL A 1 96 ? 3.230 -1.785 -8.292 1.00 89.69 96 VAL A C 1
ATOM 765 O O . VAL A 1 96 ? 3.293 -0.717 -7.693 1.00 89.69 96 VAL A O 1
ATOM 768 N N . GLU A 1 97 ? 4.179 -2.196 -9.124 1.00 88.19 97 GLU A N 1
ATOM 769 C CA . GLU A 1 97 ? 5.317 -1.365 -9.498 1.00 88.19 97 GLU A CA 1
ATOM 770 C C . GLU A 1 97 ? 4.766 -0.157 -10.242 1.00 88.19 97 GLU A C 1
ATOM 772 O O . GLU A 1 97 ? 4.034 -0.281 -11.230 1.00 88.19 97 GLU A O 1
ATOM 777 N N . ARG A 1 98 ? 5.106 1.023 -9.741 1.00 81.81 98 ARG A N 1
ATOM 778 C CA . ARG A 1 98 ? 4.809 2.270 -10.409 1.00 81.81 98 ARG A CA 1
ATOM 779 C C . ARG A 1 98 ? 5.760 2.389 -11.586 1.00 81.81 98 ARG A C 1
ATOM 781 O O . ARG A 1 98 ? 6.891 2.847 -11.434 1.00 81.81 98 ARG A O 1
ATOM 788 N N . TYR A 1 99 ? 5.284 2.007 -12.764 1.00 66.44 99 TYR A N 1
ATOM 789 C CA . TYR A 1 99 ? 6.010 2.300 -13.989 1.00 66.44 99 TYR A CA 1
ATOM 790 C C . TYR A 1 99 ? 6.094 3.823 -14.163 1.00 66.44 99 TYR A C 1
ATOM 792 O O . TYR A 1 99 ? 5.047 4.482 -14.252 1.00 66.44 99 TYR A O 1
ATOM 800 N N . PRO A 1 100 ? 7.300 4.420 -14.219 1.00 57.22 100 PRO A N 1
ATOM 801 C CA . PRO A 1 100 ? 7.421 5.760 -14.762 1.00 57.22 100 PRO A CA 1
ATOM 802 C C . PRO A 1 100 ? 6.913 5.727 -16.206 1.00 57.22 100 PRO A C 1
ATOM 804 O O . PRO A 1 100 ? 6.980 4.691 -16.875 1.00 57.22 100 PRO A O 1
ATOM 807 N N . ALA A 1 101 ? 6.359 6.849 -16.674 1.00 50.19 101 ALA A N 1
ATOM 808 C CA . ALA A 1 101 ? 5.920 6.954 -18.058 1.00 50.19 101 ALA A CA 1
ATOM 809 C C . ALA A 1 101 ? 7.055 6.452 -18.967 1.00 50.19 101 ALA A C 1
ATOM 811 O O . ALA A 1 101 ? 8.198 6.870 -18.747 1.00 50.19 101 ALA A O 1
ATOM 812 N N . PRO A 1 102 ? 6.776 5.546 -19.925 1.00 51.22 102 PRO A N 1
ATOM 813 C CA . PRO A 1 102 ? 7.790 5.148 -20.884 1.00 51.22 102 PRO A CA 1
ATOM 814 C C . PRO A 1 102 ? 8.356 6.432 -21.482 1.00 51.22 102 PRO A C 1
ATOM 816 O O . PRO A 1 102 ? 7.585 7.324 -21.855 1.00 51.22 102 PRO A O 1
ATOM 819 N N . GLU A 1 103 ? 9.684 6.565 -21.490 1.00 54.97 103 GLU A N 1
ATOM 820 C CA . GLU A 1 103 ? 10.322 7.688 -22.168 1.00 54.97 103 GLU A CA 1
ATOM 821 C C . GLU A 1 103 ? 9.700 7.797 -23.562 1.00 54.97 103 GLU A C 1
ATOM 823 O O . GLU A 1 103 ? 9.485 6.757 -24.204 1.00 54.97 103 GLU A O 1
ATOM 828 N N . PRO A 1 104 ? 9.348 9.009 -24.032 1.00 56.78 104 PRO A N 1
ATOM 829 C CA . PRO A 1 104 ? 8.955 9.162 -25.415 1.00 56.78 104 PRO A CA 1
ATOM 830 C C . PRO A 1 104 ? 10.132 8.633 -26.228 1.00 56.78 104 PRO A C 1
ATOM 832 O O . PRO A 1 104 ? 11.196 9.246 -26.266 1.00 56.78 104 PRO A O 1
ATOM 835 N N . GLN A 1 105 ? 9.970 7.455 -26.833 1.00 55.09 105 GLN A N 1
ATOM 836 C CA . GLN A 1 105 ? 10.810 7.082 -27.949 1.00 55.09 105 GLN A CA 1
ATOM 837 C C . GLN A 1 105 ? 10.525 8.165 -28.974 1.00 55.09 105 GLN A C 1
ATOM 839 O O . GLN A 1 105 ? 9.458 8.164 -29.588 1.00 55.09 105 GLN A O 1
ATOM 844 N N . ASP A 1 106 ? 11.424 9.148 -29.038 1.00 51.62 106 ASP A N 1
ATOM 845 C CA . ASP A 1 106 ? 11.455 10.176 -30.058 1.00 51.62 106 ASP A CA 1
ATOM 846 C C . ASP A 1 106 ? 11.423 9.415 -31.379 1.00 51.62 106 ASP A C 1
ATOM 848 O O . ASP A 1 106 ? 12.387 8.763 -31.793 1.00 51.62 106 ASP A O 1
ATOM 852 N N . CYS A 1 107 ? 10.219 9.318 -31.940 1.00 49.66 107 CYS A N 1
ATOM 853 C CA . CYS A 1 107 ? 9.991 8.632 -33.184 1.00 49.66 107 CYS A CA 1
ATOM 854 C C . CYS A 1 107 ? 10.762 9.479 -34.185 1.00 49.66 107 CYS A C 1
ATOM 856 O O . CYS A 1 107 ? 10.350 10.601 -34.465 1.00 49.66 107 CYS A O 1
ATOM 858 N N . LEU A 1 108 ? 11.919 8.973 -34.621 1.00 61.44 108 LEU A N 1
ATOM 859 C CA . LEU A 1 108 ? 12.779 9.560 -35.640 1.00 61.44 108 LEU A CA 1
ATOM 860 C C . LEU A 1 108 ? 11.938 9.865 -36.888 1.00 61.44 108 LEU A C 1
ATOM 862 O O . LEU A 1 108 ? 11.913 9.078 -37.834 1.00 61.44 108 LEU A O 1
ATOM 866 N N . LEU A 1 109 ? 11.272 11.019 -36.925 1.00 62.47 109 LEU A N 1
ATOM 867 C CA . LEU A 1 109 ? 10.791 11.612 -38.160 1.00 62.47 109 LEU A CA 1
ATOM 868 C C . LEU A 1 109 ? 12.027 12.160 -38.873 1.00 62.47 109 LEU A C 1
ATOM 870 O O . LEU A 1 109 ? 12.336 13.346 -38.845 1.00 62.47 109 LEU A O 1
ATOM 874 N N . ARG A 1 110 ? 12.768 11.246 -39.504 1.00 60.81 110 ARG A N 1
ATOM 875 C CA . ARG A 1 110 ? 13.550 11.591 -40.684 1.00 60.81 110 ARG A CA 1
ATOM 876 C C . ARG A 1 110 ? 12.553 11.900 -41.793 1.00 60.81 110 ARG A C 1
ATOM 878 O O . ARG A 1 110 ? 11.976 10.973 -42.358 1.00 60.81 110 ARG A O 1
ATOM 885 N N . GLN A 1 111 ? 12.401 13.176 -42.117 1.00 55.97 111 GLN A N 1
ATOM 886 C CA . GLN A 1 111 ? 12.067 13.596 -43.470 1.00 55.97 111 GLN A CA 1
ATOM 887 C C . GLN A 1 111 ? 12.811 14.878 -43.818 1.00 55.97 111 GLN A C 1
ATOM 889 O O . GLN A 1 111 ? 12.833 15.791 -42.966 1.00 55.97 111 GLN A O 1
#

pLDDT: mean 77.43, std 14.98, range [36.88, 91.75]

Secondary structure (DSSP, 8-state):
-----------EEEEEEE-S-GGGPPP--EEEEETT--HHHHHHHHHHHHHHTT-TTTTTS-EEEEETTEE--S-HHHHHHHTT--TTSPEEEEEEE-PPPPP--------

Sequence (111 aa):
MSLKITGKSEGQLQLHLHTKQKQFAVPDVPYSIRANVSNKELNVLINTLLKDSGNSEAGKVEFDFLLNGEFVKIPLGRHLKEREISFEDTVELEYVERYPAPEPQDCLLRQ